Protein AF-A0A9W9E362-F1 (afdb_monomer)

Secondary structure (DSSP, 8-state):
-HHHHHHHHHHHHHHHHHHHHHHHHHHTTT---HHHHHHHHHSTTSGGGSSHHHHHHHHHHHGGGHHHHHHHHHHHHHHHHHHHHHTTTT-HHHHHHHH--------S--TT-TT-HHHHHHHHHHHHHHHTHHHHHHHHHHHHHHHHHHHHHHHHHHTS--

Foldseek 3Di:
DLVVLVVLVVVLVVLLVVLLVLLCVLCVVQDVDPVLSVVCSVDPLDPSCVPPSNLVSQCVQLPPCSVVLSVLRVLLVVLSVVSCVLSVVVPVLLVVVSPDDDDDDPDDDPPPPCDDVSNVVNVVSVVSNVVCPVSSVVSVVSSVVSSVVSVVSVVVSVVPDD

Radius of gyration: 20.84 Å; Cα contacts (8 Å, |Δi|>4): 79; chains: 1; bounding box: 54×28×64 Å

Sequence (162 aa):
MKLEYRKCSNELKLQQLTFVRHLKQLLLPLVVDNEKVQELIDKPAGEAWRDASMVELLEKRLGDSYELYQECISGMNHVMDKLYHELALNDEFVQSKLLETPKRPATLSRIKSAFGRDDLSFQLFRIKFSNGESVRTSGFKQLSYSKHSLQRGNVIAQNIAP

Structure (mmCIF, N/CA/C/O backbone):
data_AF-A0A9W9E362-F1
#
_entry.id   AF-A0A9W9E362-F1
#
loop_
_atom_site.group_PDB
_atom_site.id
_atom_site.type_symbol
_atom_site.label_atom_id
_atom_site.label_alt_id
_atom_site.label_comp_id
_atom_site.label_asym_id
_atom_site.label_entity_id
_atom_site.label_seq_id
_atom_site.pdbx_PDB_ins_code
_atom_site.Cartn_x
_atom_site.Cartn_y
_atom_site.Cartn_z
_atom_site.occupancy
_atom_site.B_iso_or_equiv
_atom_site.auth_seq_id
_atom_site.auth_comp_id
_atom_site.auth_asym_id
_atom_site.auth_atom_id
_atom_site.pdbx_PDB_model_num
ATOM 1 N N . MET A 1 1 ? 20.964 5.175 -14.838 1.00 65.06 1 MET A N 1
ATOM 2 C CA . MET A 1 1 ? 19.743 4.337 -14.903 1.00 65.06 1 MET A CA 1
ATOM 3 C C . MET A 1 1 ? 19.691 3.256 -13.818 1.00 65.06 1 MET A C 1
ATOM 5 O O . MET A 1 1 ? 18.809 3.358 -12.983 1.00 65.06 1 MET A O 1
ATOM 9 N N . LYS A 1 2 ? 20.613 2.273 -13.752 1.00 72.62 2 LYS A N 1
ATOM 10 C CA . LYS A 1 2 ? 20.585 1.217 -12.705 1.00 72.62 2 LYS A CA 1
ATOM 11 C C . LYS A 1 2 ? 20.571 1.764 -11.262 1.00 72.62 2 LYS A C 1
ATOM 13 O O . LYS A 1 2 ? 19.878 1.220 -10.411 1.00 72.62 2 LYS A O 1
ATOM 18 N N . LEU A 1 3 ? 21.312 2.846 -10.998 1.00 75.81 3 LEU A N 1
ATOM 19 C CA . LEU A 1 3 ? 21.342 3.509 -9.687 1.00 75.81 3 LEU A CA 1
ATOM 20 C C . LEU A 1 3 ? 19.996 4.157 -9.327 1.00 75.81 3 LEU A C 1
ATOM 22 O O . LEU A 1 3 ? 19.472 3.900 -8.252 1.00 75.81 3 LEU A O 1
ATOM 26 N N . GLU A 1 4 ? 19.425 4.948 -10.236 1.00 71.19 4 GLU A N 1
ATOM 27 C CA . GLU A 1 4 ? 18.124 5.606 -10.034 1.00 71.19 4 GLU A CA 1
ATOM 28 C C . GLU A 1 4 ? 16.984 4.594 -9.896 1.00 71.19 4 GLU A C 1
ATOM 30 O O . GLU A 1 4 ? 16.160 4.710 -8.998 1.00 71.19 4 GLU A O 1
ATOM 35 N N . TYR A 1 5 ? 17.005 3.523 -10.693 1.00 72.81 5 TYR A N 1
ATOM 36 C CA . TYR A 1 5 ? 16.104 2.386 -10.518 1.00 72.81 5 TYR A CA 1
ATOM 37 C C . TYR A 1 5 ? 16.195 1.785 -9.108 1.00 72.81 5 TYR A C 1
ATOM 39 O O . TYR A 1 5 ? 15.180 1.592 -8.443 1.00 72.81 5 TYR A O 1
ATOM 47 N N . ARG A 1 6 ? 17.418 1.528 -8.620 1.00 76.88 6 ARG A N 1
ATOM 48 C CA . ARG A 1 6 ? 17.641 0.971 -7.280 1.00 76.88 6 ARG A CA 1
ATOM 49 C C . ARG A 1 6 ? 17.159 1.923 -6.184 1.00 76.88 6 ARG A C 1
ATOM 51 O O . ARG A 1 6 ? 16.556 1.457 -5.224 1.00 76.88 6 ARG A O 1
ATOM 58 N N . LYS A 1 7 ? 17.384 3.234 -6.331 1.00 78.19 7 LYS A N 1
ATOM 59 C CA . LYS A 1 7 ? 16.865 4.253 -5.405 1.00 78.19 7 LYS A CA 1
ATOM 60 C C . LYS A 1 7 ? 15.337 4.242 -5.370 1.00 78.19 7 LYS A C 1
ATOM 62 O O . LYS A 1 7 ? 14.778 4.094 -4.291 1.00 78.19 7 LYS A O 1
ATOM 67 N N . CYS A 1 8 ? 14.670 4.314 -6.525 1.00 72.62 8 CYS A N 1
ATOM 68 C CA . CYS A 1 8 ? 13.206 4.273 -6.599 1.00 72.62 8 CYS A CA 1
ATOM 69 C C . CYS A 1 8 ? 12.629 2.963 -6.039 1.00 72.62 8 CYS A C 1
ATOM 71 O O . CYS A 1 8 ? 11.632 2.998 -5.327 1.00 72.62 8 CYS A O 1
ATOM 73 N N . SER A 1 9 ? 13.260 1.818 -6.323 1.00 76.19 9 SER A N 1
ATOM 74 C CA . SER A 1 9 ? 12.833 0.517 -5.793 1.00 76.19 9 SER A CA 1
ATOM 75 C C . SER A 1 9 ? 12.985 0.440 -4.272 1.00 76.19 9 SER A C 1
ATOM 77 O O . SER A 1 9 ? 12.057 0.017 -3.587 1.00 76.19 9 SER A O 1
ATOM 79 N N . ASN A 1 10 ? 14.122 0.883 -3.726 1.00 79.88 10 ASN A N 1
ATOM 80 C CA . ASN A 1 10 ? 14.341 0.910 -2.280 1.00 79.88 10 ASN A CA 1
ATOM 81 C C . ASN A 1 10 ? 13.375 1.870 -1.574 1.00 79.88 10 ASN A C 1
ATOM 83 O O . ASN A 1 10 ? 12.837 1.518 -0.527 1.00 79.88 10 ASN A O 1
ATOM 87 N N . GLU A 1 11 ? 13.124 3.044 -2.155 1.00 77.50 11 GLU A N 1
ATOM 88 C CA . GLU A 1 11 ? 12.161 4.007 -1.619 1.00 77.50 11 GLU A CA 1
ATOM 89 C C . GLU A 1 11 ? 10.743 3.425 -1.616 1.00 77.50 11 GLU A C 1
ATOM 91 O O . GLU A 1 11 ? 10.063 3.471 -0.595 1.00 77.50 11 GLU A O 1
ATOM 96 N N . LEU A 1 12 ? 10.309 2.789 -2.710 1.00 77.50 12 LEU A N 1
ATOM 97 C CA . LEU A 1 12 ? 8.988 2.161 -2.768 1.00 77.50 12 LEU A CA 1
ATOM 98 C C . LEU A 1 12 ? 8.841 1.037 -1.729 1.00 77.50 12 LEU A C 1
ATOM 100 O O . LEU A 1 12 ? 7.830 0.980 -1.032 1.00 77.50 12 LEU A O 1
ATOM 104 N N . LYS A 1 13 ? 9.871 0.196 -1.559 1.00 79.69 13 LYS A N 1
ATOM 105 C CA . LYS A 1 13 ? 9.899 -0.841 -0.511 1.00 79.69 13 LYS A CA 1
ATOM 106 C C . LYS A 1 13 ? 9.798 -0.238 0.890 1.00 79.69 13 LYS A C 1
ATOM 108 O O . LYS A 1 13 ? 9.077 -0.765 1.733 1.00 79.69 13 LYS A O 1
ATOM 113 N N . LEU A 1 14 ? 10.489 0.873 1.146 1.00 76.88 14 LEU A N 1
ATOM 114 C CA . LEU A 1 14 ? 10.413 1.577 2.426 1.00 76.88 14 LEU A CA 1
ATOM 115 C C . LEU A 1 14 ? 9.004 2.132 2.687 1.00 76.88 14 LEU A C 1
ATOM 117 O O . LEU A 1 14 ? 8.489 1.999 3.802 1.00 76.88 14 LEU A O 1
ATOM 121 N N . GLN A 1 15 ? 8.368 2.725 1.672 1.00 76.00 15 GLN A N 1
ATOM 122 C CA . GLN A 1 15 ? 6.995 3.223 1.785 1.00 76.00 15 GLN A CA 1
ATOM 123 C C . GLN A 1 15 ? 6.005 2.078 2.030 1.00 76.00 15 GLN A C 1
ATOM 125 O O . GLN A 1 15 ? 5.178 2.189 2.934 1.00 76.00 15 GLN A O 1
ATOM 130 N N . GLN A 1 16 ? 6.147 0.949 1.330 1.00 80.50 16 GLN A N 1
ATOM 131 C CA . GLN A 1 16 ? 5.313 -0.235 1.551 1.00 80.50 16 GLN A CA 1
ATOM 132 C C . GLN A 1 16 ? 5.479 -0.795 2.969 1.00 80.50 16 GLN A C 1
ATOM 134 O O . GLN A 1 16 ? 4.490 -1.034 3.655 1.00 80.50 16 GLN A O 1
ATOM 139 N N . LEU A 1 17 ? 6.715 -0.949 3.454 1.00 80.75 17 LEU A N 1
ATOM 140 C CA . LEU A 1 17 ? 6.974 -1.403 4.826 1.00 80.75 17 LEU A CA 1
ATOM 141 C C . LEU A 1 17 ? 6.361 -0.461 5.867 1.00 80.75 17 LEU A C 1
ATOM 143 O O . LEU A 1 17 ? 5.820 -0.913 6.877 1.00 80.75 17 LEU A O 1
ATOM 147 N N . THR A 1 18 ? 6.435 0.849 5.624 1.00 77.12 18 THR A N 1
ATOM 148 C CA . THR A 1 18 ? 5.828 1.854 6.504 1.00 77.12 18 THR A CA 1
ATOM 149 C C . THR A 1 18 ? 4.306 1.733 6.505 1.00 77.12 18 THR A C 1
ATOM 151 O O . THR A 1 18 ? 3.693 1.746 7.570 1.00 77.12 18 THR A O 1
ATOM 154 N N . PHE A 1 19 ? 3.699 1.569 5.330 1.00 80.19 19 PHE A N 1
ATOM 155 C CA . PHE A 1 19 ? 2.259 1.390 5.185 1.00 80.19 19 PHE A CA 1
ATOM 156 C C . PHE A 1 19 ? 1.767 0.126 5.892 1.00 80.19 19 PHE A C 1
ATOM 158 O O . PHE A 1 19 ? 0.887 0.208 6.743 1.00 80.19 19 PHE A O 1
ATOM 165 N N . VAL A 1 20 ? 2.410 -1.018 5.644 1.00 82.44 20 VAL A N 1
ATOM 166 C CA . VAL A 1 20 ? 2.101 -2.287 6.319 1.00 82.44 20 VAL A CA 1
ATOM 167 C C . VAL A 1 20 ? 2.236 -2.153 7.836 1.00 82.44 20 VAL A C 1
ATOM 169 O O . VAL A 1 20 ? 1.404 -2.668 8.580 1.00 82.44 20 VAL A O 1
ATOM 172 N N . ARG A 1 21 ? 3.252 -1.433 8.328 1.00 81.25 21 ARG A N 1
ATOM 173 C CA . ARG A 1 21 ? 3.397 -1.170 9.765 1.00 81.25 21 ARG A CA 1
ATOM 174 C C . ARG A 1 21 ? 2.223 -0.358 10.317 1.00 81.25 21 ARG A C 1
ATOM 176 O O . ARG A 1 21 ? 1.732 -0.699 11.389 1.00 81.25 21 ARG A O 1
ATOM 183 N N . HIS A 1 22 ? 1.772 0.678 9.611 1.00 82.25 22 HIS A N 1
ATOM 184 C CA . HIS A 1 22 ? 0.603 1.456 10.030 1.00 82.25 22 HIS A CA 1
ATOM 185 C C . HIS A 1 22 ? -0.666 0.594 10.061 1.00 82.25 22 HIS A C 1
ATOM 187 O O . HIS A 1 22 ? -1.401 0.649 11.046 1.00 82.25 22 HIS A O 1
ATOM 193 N N . LEU A 1 23 ? -0.882 -0.254 9.048 1.00 83.44 23 LEU A N 1
ATOM 194 C CA . LEU A 1 23 ? -2.001 -1.202 9.035 1.00 83.44 23 LEU A CA 1
ATOM 195 C C . LEU A 1 23 ? -1.929 -2.157 10.233 1.00 83.44 23 LEU A C 1
ATOM 197 O O . LEU A 1 23 ? -2.910 -2.310 10.950 1.00 83.44 23 LEU A O 1
ATOM 201 N N . LYS A 1 24 ? -0.753 -2.725 10.530 1.00 81.88 24 LYS A N 1
ATOM 202 C CA . LYS A 1 24 ? -0.552 -3.583 11.712 1.00 81.88 24 LYS A CA 1
ATOM 203 C C . LYS A 1 24 ? -0.883 -2.864 13.019 1.00 81.88 24 LYS A C 1
ATOM 205 O O . LYS A 1 24 ? -1.535 -3.443 13.877 1.00 81.88 24 LYS A O 1
ATOM 210 N N . GLN A 1 25 ? -0.468 -1.608 13.182 1.00 80.75 25 GLN A N 1
ATOM 211 C CA . GLN A 1 25 ? -0.767 -0.833 14.394 1.00 80.75 25 GLN A CA 1
ATOM 212 C C . GLN A 1 25 ? -2.270 -0.590 14.592 1.00 80.75 25 GLN A C 1
ATOM 214 O O . GLN A 1 25 ? -2.748 -0.562 15.731 1.00 80.75 25 GLN A O 1
ATOM 219 N N . LEU A 1 26 ? -3.0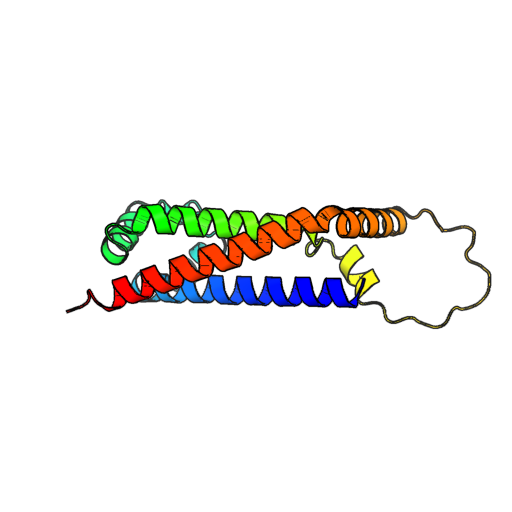13 -0.430 13.496 1.00 80.69 26 LEU A N 1
ATOM 220 C CA . LEU A 1 26 ? -4.465 -0.311 13.534 1.00 80.69 26 LEU A CA 1
ATOM 221 C C . LEU A 1 26 ? -5.138 -1.661 13.813 1.00 80.69 26 LEU A C 1
ATOM 223 O O . LEU A 1 26 ? -6.022 -1.735 14.659 1.00 80.69 26 LEU A O 1
ATOM 227 N N . LEU A 1 27 ? -4.712 -2.717 13.122 1.00 83.31 27 LEU A N 1
ATOM 228 C CA . LEU A 1 27 ? -5.398 -4.008 13.111 1.00 83.31 27 LEU A CA 1
ATOM 229 C C . LEU A 1 27 ? -5.100 -4.870 14.339 1.00 83.31 27 LEU A C 1
ATOM 231 O O . LEU A 1 27 ? -6.017 -5.501 14.846 1.00 83.31 27 LEU A O 1
ATOM 235 N N . LEU A 1 28 ? -3.866 -4.878 14.856 1.00 82.69 28 LEU A N 1
ATOM 236 C CA . LEU A 1 28 ? -3.477 -5.768 15.964 1.00 82.69 28 LEU A CA 1
ATOM 237 C C . LEU A 1 28 ? -4.335 -5.601 17.233 1.00 82.69 28 LEU A C 1
ATOM 239 O O . LEU A 1 28 ? -4.642 -6.605 17.864 1.00 82.69 28 LEU A O 1
ATOM 243 N N . PRO A 1 29 ? -4.768 -4.386 17.626 1.00 80.00 29 PRO A N 1
ATOM 244 C CA . PRO A 1 29 ? -5.669 -4.250 18.773 1.00 80.00 29 PRO A CA 1
ATOM 245 C C . PRO A 1 29 ? -7.157 -4.472 18.443 1.00 80.00 29 PRO A C 1
ATOM 247 O O . PRO A 1 29 ? -7.975 -4.439 19.354 1.00 80.00 29 PRO A O 1
ATOM 250 N N . LEU A 1 30 ? -7.522 -4.654 17.168 1.00 79.12 30 LEU A N 1
ATOM 251 C CA . LEU A 1 30 ? -8.900 -4.933 16.730 1.00 79.12 30 LEU A CA 1
ATOM 252 C C . LEU A 1 30 ? -9.124 -6.414 16.400 1.00 79.12 30 LEU A C 1
ATOM 254 O O . LEU A 1 30 ? -10.229 -6.924 16.564 1.00 79.12 30 LEU A O 1
ATOM 258 N N . VAL A 1 31 ? -8.085 -7.097 15.924 1.00 83.12 31 VAL A N 1
ATOM 259 C CA . VAL A 1 31 ? -8.145 -8.465 15.417 1.00 83.12 31 VAL A CA 1
ATOM 260 C C . VAL A 1 31 ? -7.123 -9.309 16.170 1.00 83.12 31 VAL A C 1
ATOM 262 O O . VAL A 1 31 ? -5.921 -9.084 16.072 1.00 83.12 31 VAL A O 1
ATOM 265 N N . VAL A 1 32 ? -7.619 -10.289 16.926 1.00 79.88 32 VAL A N 1
ATOM 266 C CA . VAL A 1 32 ? -6.796 -11.213 17.729 1.00 79.88 32 VAL A CA 1
ATOM 267 C C . VAL A 1 32 ? -6.104 -12.265 16.854 1.00 79.88 32 VAL A C 1
ATOM 269 O O . VAL A 1 32 ? -5.034 -12.761 17.199 1.00 79.88 32 VAL A O 1
ATOM 272 N N . ASP A 1 33 ? -6.711 -12.599 15.717 1.00 84.81 33 ASP A N 1
ATOM 273 C CA . ASP A 1 33 ? -6.216 -13.611 14.792 1.00 84.81 33 ASP A CA 1
ATOM 274 C C . ASP A 1 33 ? -5.164 -13.036 13.830 1.00 84.81 33 ASP A C 1
ATOM 276 O O . ASP A 1 33 ? -5.451 -12.173 12.996 1.00 84.81 33 ASP A O 1
ATOM 280 N N . ASN A 1 34 ? -3.936 -13.546 13.932 1.00 79.62 34 ASN A N 1
ATOM 281 C CA . ASN A 1 34 ? -2.822 -13.138 13.082 1.00 79.62 34 ASN A CA 1
ATOM 282 C C . ASN A 1 34 ? -3.033 -13.496 11.603 1.00 79.62 34 ASN A C 1
ATOM 284 O O . ASN A 1 34 ? -2.524 -12.778 10.742 1.00 79.62 34 ASN A O 1
ATOM 288 N N . GLU A 1 35 ? -3.768 -14.569 11.299 1.00 83.94 35 GLU A N 1
ATOM 289 C CA . GLU A 1 35 ? -4.062 -14.972 9.919 1.00 83.94 35 GLU A CA 1
ATOM 290 C C . GLU A 1 35 ? -5.005 -13.957 9.271 1.00 83.94 35 GLU A C 1
ATOM 292 O O . GLU A 1 35 ? -4.717 -13.432 8.194 1.00 83.94 35 GLU A O 1
ATOM 297 N N . LYS A 1 36 ? -6.056 -13.560 9.997 1.00 81.44 36 LYS A N 1
ATOM 298 C CA . LYS A 1 36 ? -6.983 -12.504 9.572 1.00 81.44 36 LYS A CA 1
ATOM 299 C C . LYS A 1 36 ? -6.306 -11.134 9.454 1.00 81.44 36 LYS A C 1
ATOM 301 O O . LYS A 1 36 ? -6.592 -10.372 8.532 1.00 81.44 36 LYS A O 1
ATOM 306 N N . VAL A 1 37 ? -5.373 -10.802 10.353 1.00 83.50 37 VAL A N 1
ATOM 307 C CA . VAL A 1 37 ? -4.554 -9.579 10.226 1.00 83.50 37 VAL A CA 1
ATOM 308 C C . VAL A 1 37 ? -3.733 -9.608 8.938 1.00 83.50 37 VAL A C 1
ATOM 310 O O . VAL A 1 37 ? -3.628 -8.585 8.262 1.00 83.50 37 VAL A O 1
ATOM 313 N N . GLN A 1 38 ? -3.153 -10.758 8.590 1.00 84.25 38 GLN A N 1
ATOM 314 C CA . GLN A 1 38 ? -2.357 -10.888 7.377 1.00 84.25 38 GLN A CA 1
ATOM 315 C C . GLN A 1 38 ? -3.224 -10.769 6.116 1.00 84.25 38 GLN A C 1
ATOM 317 O O . GLN A 1 38 ? -2.854 -10.018 5.218 1.00 84.25 38 GLN A O 1
ATOM 322 N N . GLU A 1 39 ? -4.409 -11.382 6.088 1.00 87.12 39 GLU A N 1
ATOM 323 C CA . GLU A 1 39 ? -5.374 -11.239 4.987 1.00 87.12 39 GLU A CA 1
ATOM 324 C C . GLU A 1 39 ? -5.736 -9.765 4.719 1.00 87.12 39 GLU A C 1
ATOM 326 O O . GLU A 1 39 ? -5.701 -9.291 3.579 1.00 87.12 39 GLU A O 1
ATOM 331 N N . LEU A 1 40 ? -6.020 -9.007 5.783 1.00 83.44 40 LEU A N 1
ATOM 332 C CA . LEU A 1 40 ? -6.352 -7.583 5.694 1.00 83.44 40 LEU A CA 1
ATOM 333 C C . LEU A 1 40 ? -5.167 -6.730 5.211 1.00 83.44 40 LEU A C 1
ATOM 335 O O . LEU A 1 40 ? -5.368 -5.701 4.564 1.00 83.44 40 LEU A O 1
ATOM 339 N N . ILE A 1 41 ? -3.935 -7.136 5.511 1.00 85.69 41 ILE A N 1
ATOM 340 C CA . ILE A 1 41 ? -2.719 -6.459 5.042 1.00 85.69 41 ILE A CA 1
ATOM 341 C C . ILE A 1 41 ? -2.429 -6.781 3.579 1.00 85.69 41 ILE A C 1
ATOM 343 O O . ILE A 1 41 ? -1.973 -5.898 2.853 1.00 85.69 41 ILE A O 1
ATOM 347 N N . ASP A 1 42 ? -2.680 -8.017 3.152 1.00 83.56 42 ASP A N 1
ATOM 348 C CA . ASP A 1 42 ? -2.417 -8.469 1.786 1.00 83.56 42 ASP A CA 1
ATOM 349 C C . ASP A 1 42 ? -3.368 -7.808 0.783 1.00 83.56 42 ASP A C 1
ATOM 351 O O . ASP A 1 42 ? -2.977 -7.521 -0.349 1.00 83.56 42 ASP A O 1
ATOM 355 N N . LYS A 1 43 ? -4.604 -7.509 1.207 1.00 83.25 43 LYS A N 1
ATOM 356 C CA . LYS A 1 43 ? -5.585 -6.750 0.418 1.00 83.25 43 LYS A CA 1
ATOM 357 C C . LYS A 1 43 ? -6.121 -5.541 1.196 1.00 83.25 43 LYS A C 1
ATOM 359 O O . LYS A 1 43 ? -7.260 -5.572 1.677 1.00 83.25 43 LYS A O 1
ATOM 364 N N . PRO A 1 44 ? -5.342 -4.447 1.297 1.00 82.44 44 PRO A N 1
ATOM 365 C CA . PRO A 1 44 ? -5.787 -3.214 1.938 1.00 82.44 44 PRO A CA 1
ATOM 366 C C . PRO A 1 44 ? -7.020 -2.650 1.222 1.00 82.44 44 PRO A C 1
ATOM 368 O O . PRO A 1 44 ? -7.028 -2.549 -0.004 1.00 82.44 44 PRO A O 1
ATOM 371 N N . ALA A 1 45 ? -8.060 -2.282 1.977 1.00 78.06 45 ALA A N 1
ATOM 372 C CA . ALA A 1 45 ? -9.365 -1.858 1.444 1.00 78.06 45 ALA A CA 1
ATOM 373 C C . ALA A 1 45 ? -10.082 -2.908 0.557 1.00 78.06 45 ALA A C 1
ATOM 375 O O . ALA A 1 45 ? -10.987 -2.565 -0.211 1.00 78.06 45 ALA A O 1
ATOM 376 N N . GLY A 1 46 ? -9.694 -4.184 0.669 1.00 82.19 46 GLY A N 1
ATOM 377 C CA . GLY A 1 46 ? -10.346 -5.315 0.011 1.00 82.19 46 GLY A CA 1
ATOM 378 C C . GLY A 1 46 ? -11.684 -5.707 0.646 1.00 82.19 46 GLY A C 1
ATOM 379 O O . GLY A 1 46 ? -12.219 -5.010 1.503 1.00 82.19 46 GLY A O 1
ATOM 380 N N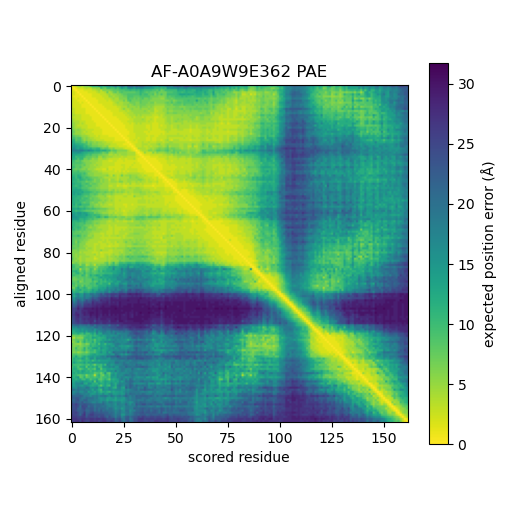 . GLU A 1 47 ? -12.232 -6.848 0.234 1.00 84.31 47 GLU A N 1
ATOM 381 C CA . GLU A 1 47 ? -13.550 -7.324 0.685 1.00 84.31 47 GLU A CA 1
ATOM 382 C C . GLU A 1 47 ? -13.617 -7.533 2.203 1.00 84.31 47 GLU A C 1
ATOM 384 O O . GLU A 1 47 ? -14.539 -7.025 2.831 1.00 84.31 47 GLU A O 1
ATOM 389 N N . ALA A 1 48 ? -12.583 -8.125 2.808 1.00 83.00 48 ALA A N 1
ATOM 390 C CA . ALA A 1 48 ? -12.500 -8.336 4.258 1.00 83.00 48 ALA A CA 1
ATOM 391 C C . ALA A 1 48 ? -12.512 -7.028 5.086 1.00 83.00 48 ALA A C 1
ATOM 393 O O . ALA A 1 48 ? -12.837 -7.037 6.272 1.00 83.00 48 ALA A O 1
ATOM 394 N N . TRP A 1 49 ? -12.189 -5.878 4.477 1.00 85.44 49 TRP A N 1
ATOM 395 C CA . TRP A 1 49 ? -12.319 -4.562 5.122 1.00 85.44 49 TRP A CA 1
ATOM 396 C C . TRP A 1 49 ? -13.759 -4.037 5.122 1.00 85.44 49 TRP A C 1
ATOM 398 O O . TRP A 1 49 ? -14.064 -3.105 5.861 1.00 85.44 49 TRP A O 1
ATOM 408 N N . ARG A 1 50 ? -14.625 -4.596 4.272 1.00 84.38 50 ARG A N 1
ATOM 409 C CA . ARG A 1 50 ? -16.033 -4.206 4.106 1.00 84.38 50 ARG A CA 1
ATOM 410 C C . ARG A 1 50 ? -16.991 -5.111 4.874 1.00 84.38 50 ARG A C 1
ATOM 412 O O . ARG A 1 50 ? -18.193 -4.858 4.866 1.00 84.38 50 ARG A O 1
ATOM 419 N N . ASP A 1 51 ? -16.476 -6.143 5.535 1.00 88.69 51 ASP A N 1
ATOM 420 C CA . ASP A 1 51 ? -17.263 -6.976 6.434 1.00 88.69 51 ASP A CA 1
ATOM 421 C C . ASP A 1 51 ? -17.860 -6.114 7.546 1.00 88.69 51 ASP A C 1
ATOM 423 O O . ASP A 1 51 ? -17.137 -5.363 8.196 1.00 88.69 51 ASP A O 1
ATOM 427 N N . ALA A 1 52 ? -19.160 -6.262 7.818 1.00 84.88 52 ALA A N 1
ATOM 428 C CA . ALA A 1 52 ? -19.868 -5.436 8.803 1.00 84.88 52 ALA A CA 1
ATOM 429 C C . ALA A 1 52 ? -19.162 -5.407 10.172 1.00 84.88 52 ALA A C 1
ATOM 431 O O . ALA A 1 52 ? -18.973 -4.345 10.756 1.00 84.88 52 ALA A O 1
ATOM 432 N N . SER A 1 53 ? -18.670 -6.564 10.631 1.00 85.06 53 SER A N 1
ATOM 433 C CA . SER A 1 53 ? -17.903 -6.666 11.881 1.00 85.06 53 SER A CA 1
ATOM 434 C C . SER A 1 53 ? -16.583 -5.885 11.861 1.00 85.06 53 SER A C 1
ATOM 436 O O . SER A 1 53 ? -16.175 -5.348 12.887 1.00 85.06 53 SER A O 1
ATOM 438 N N . MET A 1 54 ? -15.909 -5.798 10.711 1.00 85.38 54 MET A N 1
ATOM 439 C CA . MET A 1 54 ? -14.686 -5.006 10.578 1.00 85.38 54 MET A CA 1
ATOM 440 C C . MET A 1 54 ? -14.978 -3.521 10.439 1.00 85.38 54 MET A C 1
ATOM 442 O O . MET A 1 54 ? -14.267 -2.724 11.045 1.00 85.38 54 MET A O 1
ATOM 446 N N . VAL A 1 55 ? -16.020 -3.156 9.693 1.00 86.50 55 VAL A N 1
ATOM 447 C CA . VAL A 1 55 ? -16.468 -1.766 9.562 1.00 86.50 55 VAL A CA 1
ATOM 448 C C . VAL A 1 55 ? -16.797 -1.196 10.938 1.00 86.50 55 VAL A C 1
ATOM 450 O O . VAL A 1 55 ? -16.216 -0.185 11.310 1.00 86.50 55 VAL A O 1
ATOM 453 N N . GLU A 1 56 ? -17.593 -1.896 11.750 1.00 86.44 56 GLU A N 1
ATOM 454 C CA . GLU A 1 56 ? -17.929 -1.451 13.110 1.00 86.44 56 GLU A CA 1
ATOM 455 C C . GLU A 1 56 ? -16.687 -1.259 13.998 1.00 86.44 56 GLU A C 1
ATOM 457 O O . GLU A 1 56 ? -16.577 -0.273 14.729 1.00 86.44 56 GLU A O 1
ATOM 462 N N . LEU A 1 57 ? -15.719 -2.182 13.939 1.00 85.19 57 LEU A N 1
ATOM 463 C CA . LEU A 1 57 ? -14.477 -2.083 14.715 1.00 85.19 57 LEU A CA 1
ATOM 464 C C . LEU A 1 57 ? -13.600 -0.908 14.264 1.00 85.19 57 LEU A C 1
ATOM 466 O O . LEU A 1 57 ? -12.977 -0.239 15.095 1.00 85.19 57 LEU A O 1
ATOM 470 N N . LEU A 1 58 ? -13.537 -0.669 12.955 1.00 82.94 58 LEU A N 1
ATOM 471 C CA . LEU A 1 58 ? -12.765 0.413 12.361 1.00 82.94 58 LEU A CA 1
ATOM 472 C C . LEU A 1 58 ? -13.425 1.768 12.617 1.00 82.94 58 LEU A C 1
ATOM 474 O O . LEU A 1 58 ? -12.728 2.683 13.043 1.00 82.94 58 LEU A O 1
ATOM 478 N N . GLU A 1 59 ? -14.741 1.886 12.453 1.00 84.44 59 GLU A N 1
ATOM 479 C CA . GLU A 1 59 ? -15.523 3.082 12.785 1.00 84.44 59 GLU A CA 1
ATOM 480 C C . GLU A 1 59 ? -15.429 3.411 14.271 1.00 84.44 59 GLU A C 1
ATOM 482 O O . GLU A 1 59 ? -15.159 4.551 14.634 1.00 84.44 59 GLU A O 1
ATOM 487 N N . LYS A 1 60 ? -15.538 2.415 15.157 1.00 82.56 60 LYS A N 1
ATOM 488 C CA . LYS A 1 60 ? -15.394 2.638 16.602 1.00 82.56 60 LYS A CA 1
ATOM 489 C C . LYS A 1 60 ? -14.019 3.191 16.977 1.00 82.56 60 LYS A C 1
ATOM 491 O O . LYS A 1 60 ? -13.895 3.930 17.951 1.00 82.56 60 LYS A O 1
ATOM 496 N N . ARG A 1 61 ? -12.974 2.810 16.239 1.00 78.06 61 ARG A N 1
ATOM 497 C CA . ARG A 1 61 ? -11.595 3.211 16.536 1.00 78.06 61 ARG A CA 1
ATOM 498 C C . ARG A 1 61 ? -11.160 4.493 15.838 1.00 78.06 61 ARG A C 1
ATOM 500 O O . ARG A 1 61 ? -10.385 5.256 16.406 1.00 78.06 61 ARG A O 1
ATOM 507 N N . LEU A 1 62 ? -11.587 4.687 14.598 1.00 76.00 62 LEU A N 1
ATOM 508 C CA . LEU A 1 62 ? -11.222 5.833 13.770 1.00 76.00 62 LEU A CA 1
ATOM 509 C C . LEU A 1 62 ? -12.236 6.976 13.910 1.00 76.00 62 LEU A C 1
ATOM 511 O O . LEU A 1 62 ? -11.904 8.118 13.595 1.00 76.00 62 LEU A O 1
ATOM 515 N N . GLY A 1 63 ? -13.442 6.694 14.405 1.00 81.69 63 GLY A N 1
ATOM 516 C CA . GLY A 1 63 ? -14.531 7.658 14.529 1.00 81.69 63 GLY A CA 1
ATOM 517 C C . GLY A 1 63 ? -14.783 8.373 13.206 1.00 81.69 63 GLY A C 1
ATOM 518 O O . GLY A 1 63 ? -14.747 7.765 12.136 1.00 81.69 63 GLY A O 1
ATOM 519 N N . ASP A 1 64 ? -14.907 9.695 13.282 1.00 77.12 64 ASP A N 1
ATOM 520 C CA . ASP A 1 64 ? -15.132 10.592 12.141 1.00 77.12 64 ASP A CA 1
ATOM 521 C C . ASP A 1 64 ? -14.039 10.515 11.058 1.00 77.12 64 ASP A C 1
ATOM 523 O O . ASP A 1 64 ? -14.225 10.991 9.940 1.00 77.12 64 ASP A O 1
ATOM 527 N N . SER A 1 65 ? -12.876 9.930 11.368 1.00 71.62 65 SER A N 1
ATOM 528 C CA . SER A 1 65 ? -11.784 9.775 10.404 1.00 71.62 65 SER A CA 1
ATOM 529 C C . SER A 1 65 ? -11.851 8.485 9.581 1.00 71.62 65 SER A C 1
ATOM 531 O O . SER A 1 65 ? -10.988 8.282 8.726 1.00 71.62 65 SER A O 1
ATOM 533 N N . TYR A 1 66 ? -12.859 7.630 9.797 1.00 77.50 66 TYR A N 1
ATOM 534 C CA . TYR A 1 66 ? -13.003 6.344 9.111 1.00 77.50 66 TYR A CA 1
ATOM 535 C C . TYR A 1 66 ? -13.053 6.474 7.580 1.00 77.50 66 TYR A C 1
ATOM 537 O O . TYR A 1 66 ? -12.227 5.864 6.897 1.00 77.50 66 TYR A O 1
ATOM 545 N N . GLU A 1 67 ? -13.944 7.312 7.042 1.00 77.06 67 GLU A N 1
ATOM 546 C CA . GLU A 1 67 ? -14.091 7.498 5.589 1.00 77.06 67 GLU A CA 1
ATOM 547 C C . GLU A 1 67 ? -12.786 8.005 4.955 1.00 77.06 67 GLU A C 1
ATOM 549 O O . GLU A 1 67 ? -12.259 7.408 4.014 1.00 77.06 67 GLU A O 1
ATOM 554 N N . LEU A 1 68 ? -12.188 9.048 5.543 1.00 73.62 68 LEU A N 1
ATOM 555 C CA . LEU A 1 68 ? -10.922 9.615 5.075 1.00 73.62 68 LEU A CA 1
ATOM 556 C C . LEU A 1 68 ? -9.781 8.587 5.120 1.00 73.62 68 LEU A C 1
ATOM 558 O O . LEU A 1 68 ? -8.918 8.553 4.240 1.00 73.62 68 LEU A O 1
ATOM 562 N N . TYR A 1 69 ? -9.751 7.751 6.155 1.00 76.62 69 TYR A N 1
ATOM 563 C CA . TYR A 1 69 ? -8.751 6.704 6.303 1.00 76.62 69 TYR A CA 1
ATOM 564 C C . TYR A 1 69 ? -8.918 5.615 5.235 1.00 76.62 69 TYR A C 1
ATOM 566 O O . TYR A 1 69 ? -7.924 5.176 4.649 1.00 76.62 69 TYR A O 1
ATOM 574 N N . GLN A 1 70 ? -10.157 5.223 4.930 1.00 79.00 70 GLN A N 1
ATOM 575 C CA . GLN A 1 70 ? -10.464 4.260 3.876 1.00 79.00 70 GLN A CA 1
ATOM 576 C C . GLN A 1 70 ? -10.039 4.788 2.497 1.00 79.00 70 GLN A C 1
ATOM 578 O O . GLN A 1 70 ? -9.376 4.073 1.737 1.00 79.00 70 GLN A O 1
ATOM 583 N N . GLU A 1 71 ? -10.328 6.057 2.201 1.00 77.69 71 GLU A N 1
ATOM 584 C CA . GLU A 1 71 ? -9.859 6.726 0.985 1.00 77.69 71 GLU A CA 1
ATOM 585 C C . GLU A 1 71 ? -8.327 6.770 0.916 1.00 77.69 71 GLU A C 1
ATOM 587 O O . GLU A 1 71 ? -7.740 6.460 -0.125 1.00 77.69 71 GLU A O 1
ATOM 592 N N . CYS A 1 72 ? -7.659 7.090 2.031 1.00 75.44 72 CYS A N 1
ATOM 593 C CA . CYS A 1 72 ? -6.199 7.117 2.105 1.00 75.44 72 CYS A CA 1
ATOM 594 C C . CYS A 1 72 ? -5.586 5.739 1.832 1.00 75.44 72 CYS A C 1
ATOM 596 O O . CYS A 1 72 ? -4.633 5.649 1.059 1.00 75.44 72 CYS A O 1
ATOM 598 N N . ILE A 1 73 ? -6.116 4.670 2.435 1.00 81.12 73 ILE A N 1
ATOM 599 C CA . ILE A 1 73 ? -5.645 3.297 2.199 1.00 81.12 73 ILE A CA 1
ATOM 600 C C . ILE A 1 73 ? -5.845 2.904 0.740 1.00 81.12 73 ILE A C 1
ATOM 602 O O . ILE A 1 73 ? -4.906 2.412 0.117 1.00 81.12 73 ILE A O 1
ATOM 606 N N . SER A 1 74 ? -7.035 3.144 0.187 1.00 81.19 74 SER A N 1
ATOM 607 C CA . SER A 1 74 ? -7.340 2.815 -1.207 1.00 81.19 74 SER A CA 1
ATOM 608 C C . SER A 1 74 ? -6.429 3.581 -2.172 1.00 81.19 74 SER A C 1
ATOM 610 O O . SER A 1 74 ? -5.847 2.995 -3.088 1.00 81.19 74 SER A O 1
ATOM 612 N N . GLY A 1 75 ? -6.232 4.881 -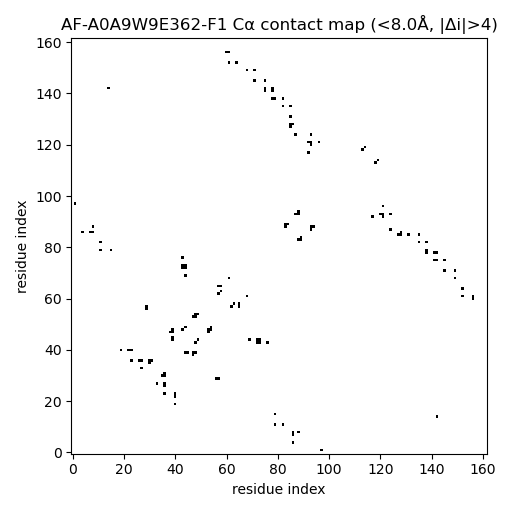1.934 1.00 77.06 75 GLY A N 1
ATOM 613 C CA . GLY A 1 75 ? -5.331 5.722 -2.718 1.00 77.06 75 GLY A CA 1
ATOM 614 C C . GLY A 1 75 ? -3.877 5.261 -2.625 1.00 77.06 75 GLY A C 1
ATOM 615 O O . GLY A 1 75 ? -3.201 5.142 -3.645 1.00 77.06 75 GLY A O 1
ATOM 616 N N . MET A 1 76 ? -3.396 4.935 -1.423 1.00 75.19 76 MET A N 1
ATOM 617 C CA . MET A 1 76 ? -2.042 4.414 -1.226 1.00 75.19 76 MET A CA 1
ATOM 618 C C . MET A 1 76 ? -1.841 3.062 -1.911 1.00 75.19 76 MET A C 1
ATOM 620 O O . MET A 1 76 ? -0.818 2.883 -2.571 1.00 75.19 76 MET A O 1
ATOM 624 N N . ASN A 1 77 ? -2.805 2.145 -1.802 1.00 81.56 77 ASN A N 1
ATOM 625 C CA . ASN A 1 77 ? -2.751 0.844 -2.463 1.00 81.56 77 ASN A CA 1
ATOM 626 C C . ASN A 1 77 ? -2.686 1.006 -3.990 1.00 81.56 77 ASN A C 1
ATOM 628 O O . ASN A 1 77 ? -1.786 0.478 -4.638 1.00 81.56 77 ASN A O 1
ATOM 632 N N . HIS A 1 78 ? -3.553 1.854 -4.553 1.00 80.62 78 HIS A N 1
ATOM 633 C CA . HIS A 1 78 ? -3.561 2.154 -5.984 1.00 80.62 78 HIS A CA 1
ATOM 634 C C . HIS A 1 78 ? 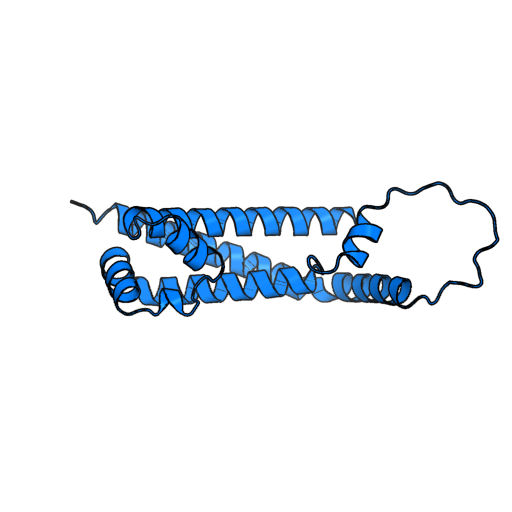-2.247 2.788 -6.471 1.00 80.62 78 HIS A C 1
ATOM 636 O O . HIS A 1 78 ? -1.705 2.405 -7.509 1.00 80.62 78 HIS A O 1
ATOM 642 N N . VAL A 1 79 ? -1.711 3.761 -5.726 1.00 74.44 79 VAL A N 1
ATOM 643 C CA . VAL A 1 79 ? -0.445 4.419 -6.078 1.00 74.44 79 VAL A CA 1
ATOM 644 C C . VAL A 1 79 ? 0.725 3.441 -5.982 1.00 74.44 79 VAL A C 1
ATOM 646 O O . VAL A 1 79 ? 1.595 3.462 -6.854 1.00 74.44 79 VAL A O 1
ATOM 649 N N . MET A 1 80 ? 0.748 2.566 -4.972 1.00 77.38 80 MET A N 1
ATOM 650 C CA . MET A 1 80 ? 1.761 1.515 -4.860 1.00 77.38 80 MET A CA 1
ATOM 651 C C . MET A 1 80 ? 1.695 0.553 -6.043 1.00 77.38 80 MET A C 1
ATOM 653 O O . MET A 1 80 ? 2.720 0.376 -6.697 1.00 77.38 80 MET A O 1
ATOM 657 N N . ASP A 1 81 ? 0.523 0.021 -6.387 1.00 80.06 81 ASP A N 1
ATOM 658 C CA . ASP A 1 81 ? 0.353 -0.880 -7.536 1.00 80.06 81 ASP A CA 1
ATOM 659 C C . ASP A 1 81 ? 0.802 -0.232 -8.848 1.00 80.06 81 ASP A C 1
ATOM 661 O O . ASP A 1 81 ? 1.541 -0.829 -9.639 1.00 80.06 81 A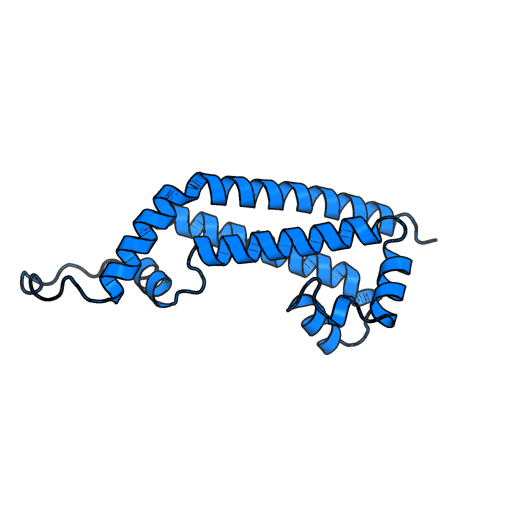SP A O 1
ATOM 665 N N . LYS A 1 82 ? 0.432 1.036 -9.057 1.00 77.69 82 LYS A N 1
ATOM 666 C CA . LYS A 1 82 ? 0.866 1.798 -10.228 1.00 77.69 82 LYS A CA 1
ATOM 667 C C . LYS A 1 82 ? 2.387 1.940 -10.269 1.00 77.69 82 LYS A C 1
ATOM 669 O O . LYS A 1 82 ? 2.988 1.735 -11.319 1.00 77.69 82 LYS A O 1
ATOM 674 N N . LEU A 1 83 ? 3.027 2.254 -9.142 1.00 75.06 83 LEU A N 1
ATOM 675 C CA . LEU A 1 83 ? 4.486 2.360 -9.066 1.00 75.06 83 LEU A CA 1
ATOM 676 C C . LEU A 1 83 ? 5.178 1.001 -9.238 1.00 75.06 83 LEU A C 1
ATOM 678 O O . LEU A 1 83 ? 6.222 0.949 -9.883 1.00 75.06 83 LEU A O 1
ATOM 682 N N . TYR A 1 84 ? 4.601 -0.093 -8.735 1.00 76.81 84 TYR A N 1
ATOM 683 C CA . TYR A 1 84 ? 5.086 -1.458 -8.962 1.00 76.81 84 TYR A CA 1
ATOM 684 C C . TYR A 1 84 ? 5.086 -1.816 -10.452 1.00 76.81 84 TYR A C 1
ATOM 686 O O . TYR A 1 84 ? 6.078 -2.350 -10.961 1.00 76.81 84 TYR A O 1
ATOM 694 N N . HIS A 1 85 ? 4.012 -1.457 -11.160 1.00 77.88 85 HIS A N 1
ATOM 695 C CA . HIS A 1 85 ? 3.890 -1.656 -12.601 1.00 77.88 85 HIS A CA 1
ATOM 696 C C . HIS A 1 85 ? 4.860 -0.769 -13.402 1.00 77.88 85 HIS A C 1
ATOM 698 O O . HIS A 1 85 ? 5.589 -1.266 -14.257 1.00 77.88 85 HIS A O 1
ATOM 704 N N . GLU A 1 86 ? 4.932 0.528 -13.090 1.00 74.25 86 GLU A N 1
ATOM 705 C CA . GLU A 1 86 ? 5.814 1.498 -13.765 1.00 74.25 86 GLU A CA 1
ATOM 706 C C . GLU A 1 86 ? 7.305 1.199 -13.555 1.00 74.25 86 GLU A C 1
ATOM 708 O O . GLU A 1 86 ? 8.135 1.410 -14.442 1.00 74.25 86 GLU A O 1
ATOM 713 N N . LEU A 1 87 ? 7.667 0.691 -12.376 1.00 71.50 87 LEU A N 1
ATOM 714 C CA . LEU A 1 87 ? 9.027 0.251 -12.080 1.00 71.50 87 LEU A CA 1
ATOM 715 C C . LEU A 1 87 ? 9.310 -1.166 -12.594 1.00 71.50 87 LEU A C 1
ATOM 717 O O . LEU A 1 87 ? 10.428 -1.631 -12.412 1.00 71.50 87 LEU A O 1
ATOM 721 N N . ALA A 1 88 ? 8.344 -1.846 -13.222 1.00 73.38 88 ALA A N 1
ATOM 722 C CA . ALA A 1 88 ? 8.464 -3.235 -13.665 1.00 73.38 88 ALA A CA 1
ATOM 723 C C . ALA A 1 88 ? 9.017 -4.163 -12.565 1.00 73.38 88 ALA A C 1
ATOM 725 O O . ALA A 1 88 ? 9.770 -5.096 -12.834 1.00 73.38 88 ALA A O 1
ATOM 726 N N . LEU A 1 89 ? 8.655 -3.908 -11.301 1.00 65.88 89 LEU A N 1
ATOM 727 C CA . LEU A 1 89 ? 9.151 -4.712 -10.182 1.00 65.88 89 LEU A CA 1
ATOM 728 C C . LEU A 1 89 ? 8.599 -6.142 -10.203 1.00 65.88 89 LEU A C 1
ATOM 730 O O . LEU A 1 89 ? 9.224 -7.024 -9.623 1.00 65.88 89 LEU A O 1
ATOM 734 N N . ASN A 1 90 ? 7.488 -6.347 -10.914 1.00 64.44 90 ASN A N 1
ATOM 735 C CA . ASN A 1 90 ? 6.834 -7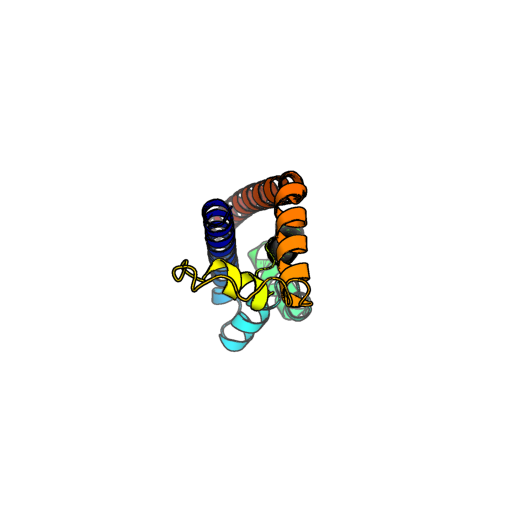.636 -11.130 1.00 64.44 90 ASN A CA 1
ATOM 736 C C . ASN A 1 90 ? 7.405 -8.401 -12.342 1.00 64.44 90 ASN A C 1
ATOM 738 O O . ASN A 1 90 ? 6.954 -9.504 -12.630 1.00 64.44 90 ASN A O 1
ATOM 742 N N . ASP A 1 91 ? 8.356 -7.817 -13.079 1.00 70.81 91 ASP A N 1
ATOM 743 C CA . ASP A 1 91 ? 8.974 -8.427 -14.257 1.00 70.81 91 ASP A CA 1
ATOM 744 C C . ASP A 1 91 ? 10.342 -9.022 -13.876 1.00 70.81 91 ASP A C 1
ATOM 746 O O . ASP A 1 91 ? 11.354 -8.321 -13.760 1.00 70.81 91 ASP A O 1
ATOM 750 N N . GLU A 1 92 ? 10.371 -10.339 -13.652 1.00 70.31 92 GLU A N 1
ATOM 751 C CA . GLU A 1 92 ? 11.583 -11.082 -13.274 1.00 70.31 92 GLU A CA 1
ATOM 752 C C . GLU A 1 92 ? 12.713 -10.928 -14.302 1.00 70.31 92 GLU A C 1
ATOM 754 O O . GLU A 1 92 ? 13.899 -10.892 -13.947 1.00 70.31 92 GLU A O 1
ATOM 759 N N . PHE A 1 93 ? 12.364 -10.772 -15.579 1.00 68.19 93 PHE A N 1
ATOM 760 C CA . PHE A 1 93 ? 13.334 -10.611 -16.645 1.00 68.19 93 PHE A CA 1
ATOM 761 C C . PHE A 1 93 ? 14.029 -9.245 -16.559 1.00 68.19 93 PHE A C 1
ATOM 763 O O . PHE A 1 93 ? 15.264 -9.170 -16.583 1.00 68.19 93 PHE A O 1
ATOM 770 N N . VAL A 1 94 ? 13.269 -8.162 -16.370 1.00 67.81 94 VAL A N 1
ATOM 771 C CA . VAL A 1 94 ? 13.831 -6.815 -16.167 1.00 67.81 94 VAL A CA 1
ATOM 772 C C . VAL A 1 94 ? 14.723 -6.776 -14.922 1.00 67.81 94 VAL A C 1
ATOM 774 O O . VAL A 1 94 ? 15.822 -6.209 -14.968 1.00 67.81 94 VAL A O 1
ATOM 777 N N . GLN A 1 95 ? 14.312 -7.437 -13.836 1.00 68.88 95 GLN A N 1
ATOM 778 C CA . GLN A 1 95 ? 15.120 -7.556 -12.619 1.00 68.88 95 GLN A CA 1
ATOM 779 C C . GLN A 1 95 ? 16.446 -8.276 -12.879 1.00 68.88 95 GLN A C 1
ATOM 781 O O . GLN A 1 95 ? 17.501 -7.768 -12.490 1.00 68.88 95 GLN A O 1
ATOM 786 N N . SER A 1 96 ? 16.422 -9.415 -13.579 1.00 70.69 96 SER A N 1
ATOM 787 C CA . SER A 1 96 ? 17.634 -10.182 -13.892 1.00 70.69 96 SER A CA 1
ATOM 788 C C . SER A 1 96 ? 18.650 -9.355 -14.697 1.00 70.69 96 SER A C 1
ATOM 790 O O . SER A 1 96 ? 19.799 -9.221 -14.274 1.00 70.69 96 SER A O 1
ATOM 792 N N . LYS A 1 97 ? 18.225 -8.659 -15.762 1.00 70.75 97 LYS A N 1
ATOM 793 C CA . LYS A 1 97 ? 19.075 -7.760 -16.575 1.00 70.75 97 LYS A CA 1
ATOM 794 C C . LYS A 1 97 ? 19.648 -6.577 -15.780 1.00 70.75 97 LYS A C 1
ATOM 796 O O . LYS A 1 97 ? 20.756 -6.090 -16.051 1.00 70.75 97 LYS A O 1
ATOM 801 N N . LEU A 1 98 ? 18.905 -6.064 -14.798 1.00 68.62 98 LEU A N 1
ATOM 802 C CA . LEU A 1 98 ? 19.363 -4.965 -13.944 1.00 68.62 98 LEU A CA 1
ATOM 803 C C . LEU A 1 98 ? 20.359 -5.439 -12.878 1.00 68.62 98 LEU A C 1
ATOM 805 O O . LEU A 1 98 ? 21.323 -4.712 -12.607 1.00 68.62 98 LEU A O 1
ATOM 809 N N . LEU A 1 99 ? 20.176 -6.651 -12.349 1.00 66.62 99 LEU A N 1
ATOM 810 C CA . LEU A 1 99 ? 21.044 -7.298 -11.360 1.00 66.62 99 LEU A CA 1
ATOM 811 C C . LEU A 1 99 ? 22.303 -7.933 -11.969 1.00 66.62 99 LEU A C 1
ATOM 813 O O . LEU A 1 99 ? 23.296 -8.084 -11.258 1.00 66.62 99 LEU A O 1
ATOM 817 N N . GLU A 1 100 ? 22.316 -8.224 -13.274 1.00 67.44 100 GLU A N 1
ATOM 818 C CA . GLU A 1 100 ? 23.521 -8.672 -13.973 1.00 67.44 100 GLU A CA 1
ATOM 819 C C . GLU A 1 100 ? 24.651 -7.634 -13.846 1.00 67.44 100 GLU A C 1
ATOM 821 O O . GLU A 1 100 ? 24.567 -6.485 -14.313 1.00 67.44 100 GLU A O 1
ATOM 826 N N . THR A 1 101 ? 25.735 -8.052 -13.190 1.00 52.03 101 THR A N 1
ATOM 827 C CA . THR A 1 101 ? 27.033 -7.379 -13.219 1.00 52.03 101 THR A CA 1
ATOM 828 C C . THR A 1 101 ? 27.674 -7.596 -14.592 1.00 52.03 101 THR A C 1
ATOM 830 O O . THR A 1 101 ? 27.499 -8.660 -15.189 1.00 52.03 101 THR A O 1
ATOM 833 N N . PRO A 1 102 ? 28.402 -6.608 -15.145 1.00 50.91 102 PRO A N 1
ATOM 834 C CA . PRO A 1 102 ? 28.986 -6.743 -16.473 1.00 50.91 102 PRO A CA 1
ATOM 835 C C . PRO A 1 102 ? 30.047 -7.852 -16.468 1.00 50.91 102 PRO A C 1
ATOM 837 O O . PRO A 1 102 ? 31.185 -7.639 -16.049 1.00 50.91 102 PRO A O 1
ATOM 840 N N . LYS A 1 103 ? 29.694 -9.048 -16.951 1.00 49.97 103 LYS A N 1
ATOM 841 C CA . LYS A 1 103 ? 30.687 -10.043 -17.367 1.00 49.97 103 LYS A CA 1
ATOM 842 C C . LYS A 1 103 ? 31.346 -9.517 -18.645 1.00 49.97 103 LYS A C 1
ATOM 844 O O . LYS A 1 103 ? 30.653 -9.151 -19.593 1.00 49.97 103 LYS A O 1
ATOM 849 N N . ARG A 1 104 ? 32.684 -9.416 -18.622 1.00 47.44 104 ARG A N 1
ATOM 850 C CA . ARG A 1 104 ? 33.548 -8.943 -19.723 1.00 47.44 104 ARG A CA 1
ATOM 851 C C . ARG A 1 104 ? 33.084 -9.489 -21.086 1.00 47.44 104 ARG A C 1
ATOM 853 O O . ARG A 1 104 ? 32.710 -10.660 -21.157 1.00 47.44 104 ARG A O 1
ATOM 860 N N . PRO A 1 105 ? 33.143 -8.691 -22.167 1.00 47.56 105 PRO A N 1
ATOM 861 C CA . PRO A 1 105 ? 32.642 -9.121 -23.462 1.00 47.56 105 PRO A CA 1
ATOM 862 C C . PRO A 1 105 ? 33.566 -10.194 -24.050 1.00 47.56 105 PRO A C 1
ATOM 864 O O . PRO A 1 105 ? 34.703 -9.913 -24.422 1.00 47.56 105 PRO A O 1
ATOM 867 N N . ALA A 1 106 ? 33.069 -11.425 -24.149 1.00 45.00 106 ALA A N 1
ATOM 868 C CA . ALA A 1 106 ? 33.663 -12.434 -25.013 1.00 45.00 106 ALA A CA 1
ATOM 869 C C . ALA A 1 106 ? 33.267 -12.127 -26.471 1.00 45.00 106 ALA A C 1
ATOM 871 O O . ALA A 1 106 ? 32.104 -12.250 -26.855 1.00 45.00 106 ALA A O 1
ATOM 872 N N . THR A 1 107 ? 34.247 -11.623 -27.222 1.00 48.00 107 THR A N 1
ATOM 873 C CA . THR A 1 107 ? 34.492 -11.853 -28.660 1.00 48.00 107 THR A CA 1
ATOM 874 C C . THR A 1 107 ? 33.280 -12.000 -29.600 1.00 48.00 107 THR A C 1
ATOM 876 O O . THR A 1 107 ? 32.707 -13.073 -29.771 1.00 48.00 107 THR A O 1
ATOM 879 N N . LEU A 1 108 ? 32.969 -10.897 -30.297 1.00 45.53 108 LEU A N 1
ATOM 880 C CA . LEU A 1 108 ? 32.642 -10.773 -31.737 1.00 45.53 108 LEU A CA 1
ATOM 881 C C . LEU A 1 108 ? 31.801 -11.860 -32.455 1.00 45.53 108 LEU A C 1
ATOM 883 O O . LEU A 1 108 ? 31.924 -12.014 -33.664 1.00 45.53 108 LEU A O 1
ATOM 887 N N . SER A 1 109 ? 30.888 -12.557 -31.775 1.00 47.44 109 SER A N 1
ATOM 888 C CA . SER A 1 109 ? 30.062 -13.604 -32.418 1.00 47.44 109 SER A CA 1
ATOM 889 C C . SER A 1 109 ? 28.547 -13.376 -32.337 1.00 47.44 109 SER A C 1
ATOM 891 O O . SER A 1 109 ? 27.776 -14.241 -32.739 1.00 47.44 109 SER A O 1
ATOM 893 N N . ARG A 1 110 ? 28.069 -12.230 -31.826 1.00 48.22 110 ARG A N 1
ATOM 894 C CA . ARG A 1 110 ? 26.656 -12.083 -31.407 1.00 48.22 110 ARG A CA 1
ATOM 895 C C . ARG A 1 110 ? 25.784 -11.106 -32.197 1.00 48.22 110 ARG A C 1
ATOM 897 O O . ARG A 1 110 ? 24.708 -10.748 -31.733 1.00 48.22 110 ARG A O 1
ATOM 904 N N . ILE A 1 111 ? 26.185 -10.713 -33.406 1.00 49.75 111 ILE A N 1
ATOM 905 C CA . ILE A 1 111 ? 25.370 -9.807 -34.243 1.00 49.75 111 ILE A CA 1
ATOM 906 C C . ILE A 1 111 ? 24.070 -10.486 -34.742 1.00 49.75 111 ILE A C 1
ATOM 908 O O . ILE A 1 111 ? 23.157 -9.810 -35.197 1.00 49.75 111 ILE A O 1
ATOM 912 N N . LYS A 1 112 ? 23.904 -11.810 -34.584 1.00 43.19 112 LYS A N 1
ATOM 913 C CA . LYS A 1 112 ? 22.720 -12.541 -35.079 1.00 43.19 112 LYS A CA 1
ATOM 914 C C . LYS A 1 112 ? 21.607 -12.848 -34.060 1.00 43.19 112 LYS A C 1
ATOM 916 O O . LYS A 1 112 ? 20.638 -13.486 -34.448 1.00 43.19 112 LYS A O 1
ATOM 921 N N . SER A 1 113 ? 21.671 -12.395 -32.802 1.00 47.12 113 SER A N 1
ATOM 922 C CA . SER A 1 113 ? 20.617 -12.701 -31.803 1.00 47.12 113 SER A CA 1
ATOM 923 C C . SER 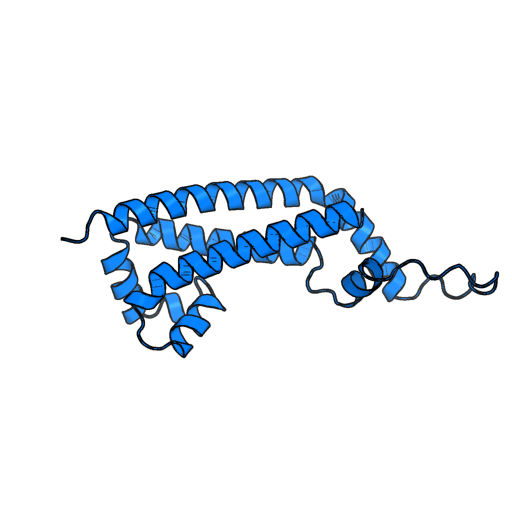A 1 113 ? 19.961 -11.477 -31.145 1.00 47.12 113 SER A C 1
ATOM 925 O O . SER A 1 113 ? 19.350 -11.607 -30.088 1.00 47.12 113 SER A O 1
ATOM 927 N N . ALA A 1 114 ? 20.090 -10.288 -31.739 1.00 48.78 114 ALA A N 1
ATOM 928 C CA . ALA A 1 114 ? 19.708 -9.012 -31.120 1.00 48.78 114 ALA A CA 1
ATOM 929 C C . ALA A 1 114 ? 18.193 -8.695 -31.095 1.00 48.78 114 ALA A C 1
ATOM 931 O O . ALA A 1 114 ? 17.820 -7.576 -30.771 1.00 48.78 114 ALA A O 1
ATOM 932 N N . PHE A 1 115 ? 17.310 -9.656 -31.390 1.00 49.50 115 PHE A N 1
ATOM 933 C CA . PHE A 1 115 ? 15.852 -9.462 -31.300 1.00 49.50 115 PHE A CA 1
ATOM 934 C C . PHE A 1 115 ? 15.146 -10.643 -30.622 1.00 49.50 115 PHE A C 1
ATOM 936 O O . PHE A 1 115 ? 14.116 -11.132 -31.084 1.00 49.50 115 PHE A O 1
ATOM 943 N N . GLY A 1 116 ? 15.698 -11.123 -29.506 1.00 58.88 116 GLY A N 1
ATOM 944 C CA . GLY A 1 116 ? 14.894 -11.902 -28.565 1.00 58.88 116 GLY A CA 1
ATOM 945 C C . GLY A 1 116 ? 13.777 -11.022 -27.992 1.00 58.88 116 GLY A C 1
ATOM 946 O O . GLY A 1 116 ? 14.019 -9.848 -27.707 1.00 58.88 116 GLY A O 1
ATOM 947 N N . ARG A 1 117 ? 12.568 -11.577 -27.809 1.00 58.06 117 ARG A N 1
ATOM 948 C CA . ARG A 1 117 ? 11.422 -10.905 -27.144 1.00 58.06 117 ARG A CA 1
ATOM 949 C C . ARG A 1 117 ? 11.828 -10.224 -25.829 1.00 58.06 117 ARG A C 1
ATOM 951 O O . ARG A 1 117 ? 11.372 -9.133 -25.512 1.00 58.06 117 ARG A O 1
ATOM 958 N N . ASP A 1 118 ? 12.763 -10.864 -25.155 1.00 59.78 118 ASP A N 1
ATOM 959 C CA . ASP A 1 118 ? 13.420 -10.482 -23.918 1.00 59.78 118 ASP A CA 1
ATOM 960 C C . ASP A 1 118 ? 14.308 -9.223 -24.051 1.00 59.78 118 ASP A C 1
ATOM 962 O O . ASP A 1 118 ? 14.263 -8.316 -23.227 1.00 59.78 118 ASP A O 1
ATOM 966 N N . ASP A 1 119 ? 15.099 -9.078 -25.119 1.00 65.19 119 ASP A N 1
ATOM 967 C CA . ASP A 1 119 ? 15.881 -7.843 -25.310 1.00 65.19 119 ASP A CA 1
ATOM 968 C C . ASP A 1 119 ? 14.964 -6.659 -25.661 1.00 65.19 119 ASP A C 1
ATOM 970 O O . ASP A 1 119 ? 15.166 -5.541 -25.183 1.00 65.19 119 ASP A O 1
ATOM 974 N N . LEU A 1 120 ? 13.886 -6.928 -26.406 1.00 66.75 120 LEU A N 1
ATOM 975 C CA . LEU A 1 120 ? 12.866 -5.935 -26.734 1.00 66.75 120 LEU A CA 1
ATOM 976 C C . LEU A 1 120 ? 12.112 -5.446 -25.488 1.00 66.75 120 LEU A C 1
ATOM 978 O O . LEU A 1 120 ? 11.904 -4.240 -25.353 1.00 66.75 120 LEU A O 1
ATOM 982 N N . SER A 1 121 ? 11.740 -6.335 -24.561 1.00 66.12 121 SER A N 1
ATOM 983 C CA . SER A 1 121 ? 11.054 -5.953 -23.318 1.00 66.12 121 SER A CA 1
ATOM 984 C C . SER A 1 121 ? 11.934 -5.068 -22.432 1.00 66.12 121 SER A C 1
ATOM 986 O O . SER A 1 121 ? 11.463 -4.048 -21.926 1.00 66.12 121 SER A O 1
ATOM 988 N N . PHE A 1 122 ? 13.233 -5.368 -22.327 1.00 71.44 122 PHE A N 1
ATOM 989 C CA . PHE A 1 122 ? 14.170 -4.527 -21.583 1.00 71.44 122 PHE A CA 1
ATOM 990 C C . PHE A 1 122 ? 14.353 -3.144 -22.219 1.00 71.44 122 PHE A C 1
ATOM 992 O O . PHE A 1 122 ? 14.348 -2.135 -21.511 1.00 71.44 122 PHE A O 1
ATOM 999 N N . GLN A 1 123 ? 14.488 -3.057 -23.546 1.00 71.44 123 GLN A N 1
ATOM 1000 C CA . GLN A 1 123 ? 14.599 -1.759 -24.224 1.00 71.44 123 GLN A CA 1
ATOM 1001 C C . GLN A 1 123 ? 13.299 -0.950 -24.110 1.00 71.44 123 GLN A C 1
ATOM 1003 O O . GLN A 1 123 ? 13.345 0.255 -23.853 1.00 71.44 123 GLN A O 1
ATOM 1008 N N . LEU A 1 124 ? 12.140 -1.608 -24.208 1.00 73.31 124 LEU A N 1
ATOM 1009 C CA . LEU A 1 124 ? 10.835 -0.986 -23.988 1.00 73.31 124 LEU A CA 1
ATOM 1010 C C . LEU A 1 124 ? 10.702 -0.461 -22.551 1.00 73.31 124 LEU A C 1
ATOM 1012 O O . LEU A 1 124 ? 10.255 0.667 -22.348 1.00 73.31 124 LEU A O 1
ATOM 1016 N N . PHE A 1 125 ? 11.148 -1.237 -21.559 1.00 75.25 125 PHE A N 1
ATOM 1017 C CA . PHE A 1 125 ? 11.227 -0.805 -20.165 1.00 75.25 125 PHE A CA 1
ATOM 1018 C C . PHE A 1 125 ? 12.107 0.437 -20.007 1.00 75.25 125 PHE A C 1
ATOM 1020 O O . PHE A 1 125 ? 11.692 1.383 -19.346 1.00 75.25 125 PHE A O 1
ATOM 1027 N N . ARG A 1 126 ? 13.291 0.491 -20.635 1.00 74.25 126 ARG A N 1
ATOM 1028 C CA . ARG A 1 126 ? 14.162 1.680 -20.565 1.00 74.25 126 ARG A CA 1
ATOM 1029 C C . ARG A 1 126 ? 13.451 2.932 -21.067 1.00 74.25 126 ARG A C 1
ATOM 1031 O O . ARG A 1 126 ? 13.532 3.966 -20.412 1.00 74.25 126 ARG A O 1
ATOM 1038 N N . ILE A 1 127 ? 12.748 2.825 -22.194 1.00 71.12 127 ILE A N 1
ATOM 1039 C CA . ILE A 1 127 ? 11.993 3.936 -22.784 1.00 71.12 127 ILE A CA 1
ATOM 1040 C C . ILE A 1 127 ? 10.845 4.354 -21.854 1.00 71.12 127 ILE A C 1
ATOM 1042 O O . ILE A 1 127 ? 10.727 5.533 -21.528 1.00 71.12 127 ILE A O 1
ATOM 1046 N N . LYS A 1 128 ? 10.043 3.399 -21.362 1.00 69.81 128 LYS A N 1
ATOM 1047 C CA . LYS A 1 128 ? 8.951 3.670 -20.411 1.00 69.81 128 LYS A CA 1
ATOM 1048 C C . LYS A 1 128 ? 9.460 4.299 -19.115 1.00 69.81 128 LYS A C 1
ATOM 1050 O O . LYS A 1 128 ? 8.932 5.312 -18.677 1.00 69.81 128 LYS A O 1
ATOM 1055 N N . PHE A 1 129 ? 10.533 3.765 -18.538 1.00 71.62 129 PHE A N 1
ATOM 1056 C CA . PHE A 1 129 ? 11.134 4.286 -17.317 1.00 71.62 129 PHE A CA 1
ATOM 1057 C C . PHE A 1 129 ? 11.687 5.703 -17.521 1.00 71.62 129 PHE A C 1
ATOM 1059 O O . PHE A 1 129 ? 11.494 6.562 -16.663 1.00 71.62 129 PHE A O 1
ATOM 1066 N N . SER A 1 130 ? 12.351 5.990 -18.639 1.00 69.12 130 SER A N 1
ATOM 1067 C CA . SER A 1 130 ? 12.814 7.350 -18.935 1.00 69.12 130 SER A CA 1
ATOM 1068 C C . SER A 1 130 ? 11.653 8.333 -19.122 1.00 69.12 130 SER A C 1
ATOM 1070 O O . SER A 1 130 ? 11.737 9.451 -18.628 1.00 69.12 130 SER A O 1
ATOM 1072 N N . ASN A 1 131 ? 10.551 7.906 -19.745 1.00 66.69 131 ASN A N 1
ATOM 1073 C CA . ASN A 1 131 ? 9.405 8.774 -20.035 1.00 66.69 131 ASN A CA 1
ATOM 1074 C C . ASN A 1 131 ? 8.395 8.891 -18.872 1.00 66.69 131 ASN A C 1
ATOM 1076 O O . ASN A 1 131 ? 7.635 9.852 -18.813 1.00 66.69 131 ASN A O 1
ATOM 1080 N N . GLY A 1 132 ? 8.384 7.941 -17.933 1.00 65.06 132 GLY A N 1
ATOM 1081 C CA . GLY A 1 132 ? 7.455 7.877 -16.794 1.00 65.06 132 GLY A CA 1
ATOM 1082 C C . GLY A 1 132 ? 7.883 8.680 -15.558 1.00 65.06 132 GLY A C 1
ATOM 1083 O O . GLY A 1 132 ? 7.365 8.455 -14.464 1.00 65.06 132 GLY A O 1
ATOM 1084 N N . GLU A 1 133 ? 8.854 9.590 -15.678 1.00 70.94 133 GLU A N 1
ATOM 1085 C CA . GLU A 1 133 ? 9.380 10.363 -14.542 1.00 70.94 133 GLU A CA 1
ATOM 1086 C C . GLU A 1 133 ? 8.312 11.234 -13.860 1.00 70.94 133 GLU A C 1
ATOM 1088 O O . GLU A 1 133 ? 8.243 11.279 -12.629 1.00 70.94 133 GLU A O 1
ATOM 1093 N N . SER A 1 134 ? 7.430 11.868 -14.635 1.00 65.06 134 SER A N 1
ATOM 1094 C CA . SER A 1 134 ? 6.315 12.666 -14.107 1.00 65.06 134 SER A CA 1
ATOM 1095 C C . SER A 1 134 ? 5.349 11.817 -13.275 1.00 65.06 134 SER A C 1
ATOM 1097 O O . SER A 1 134 ? 4.957 12.224 -12.185 1.00 65.06 134 SER A O 1
ATOM 1099 N N . VAL A 1 135 ? 5.044 10.601 -13.738 1.00 65.44 135 VAL A N 1
ATOM 1100 C CA . VAL A 1 135 ? 4.166 9.642 -13.052 1.00 65.44 135 VAL A CA 1
ATOM 1101 C C . VAL A 1 135 ? 4.800 9.146 -11.751 1.00 65.44 135 VAL A C 1
ATOM 1103 O O . VAL A 1 135 ? 4.129 9.081 -10.718 1.00 65.44 135 VAL A O 1
ATOM 1106 N N . ARG A 1 136 ? 6.107 8.846 -11.762 1.00 67.31 136 ARG A N 1
ATOM 1107 C CA . ARG A 1 136 ? 6.831 8.442 -10.547 1.00 67.31 136 ARG A CA 1
ATOM 1108 C C . ARG A 1 136 ? 6.882 9.566 -9.523 1.00 67.31 136 ARG A C 1
ATOM 1110 O O . ARG A 1 136 ? 6.557 9.351 -8.360 1.00 67.31 136 ARG A O 1
ATOM 1117 N N . THR A 1 137 ? 7.275 10.765 -9.942 1.00 68.38 137 THR A N 1
ATOM 1118 C CA . THR A 1 137 ? 7.396 11.917 -9.038 1.00 68.38 137 THR A CA 1
ATOM 1119 C C . THR A 1 137 ? 6.042 12.339 -8.470 1.00 68.38 137 THR A C 1
ATOM 1121 O O . THR A 1 137 ? 5.966 12.647 -7.281 1.00 68.38 137 THR A O 1
ATOM 1124 N N . SER A 1 138 ? 4.958 12.285 -9.254 1.00 64.50 138 SER A N 1
ATOM 1125 C CA . SER A 1 138 ? 3.603 12.510 -8.738 1.00 64.50 138 SER A CA 1
ATOM 1126 C C . SER A 1 138 ? 3.161 11.415 -7.766 1.00 64.50 138 SER A C 1
ATOM 1128 O O . SER A 1 138 ? 2.587 11.733 -6.728 1.00 64.50 138 SER A O 1
ATOM 1130 N N . GLY A 1 139 ? 3.472 10.144 -8.050 1.00 56.69 139 GLY A N 1
ATOM 1131 C CA . GLY A 1 139 ? 3.147 9.020 -7.166 1.00 56.69 139 GLY A CA 1
ATOM 1132 C C . GLY A 1 139 ? 3.862 9.111 -5.815 1.00 56.69 139 GLY A C 1
ATOM 1133 O O . GLY A 1 139 ? 3.229 9.002 -4.769 1.00 56.69 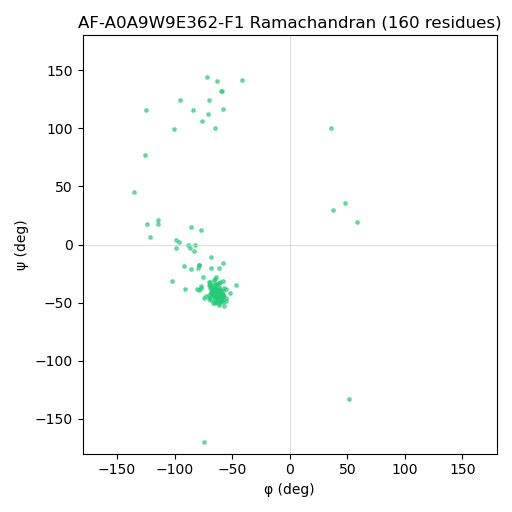139 GLY A O 1
ATOM 1134 N N . PHE A 1 140 ? 5.164 9.417 -5.811 1.00 67.06 140 PHE A N 1
ATOM 1135 C CA . PHE A 1 140 ? 5.917 9.620 -4.568 1.00 67.06 140 PHE A CA 1
ATOM 1136 C C . PHE A 1 140 ? 5.445 10.850 -3.776 1.00 67.06 140 PHE A C 1
ATOM 1138 O O . PHE A 1 140 ? 5.428 10.807 -2.547 1.00 67.06 140 PHE A O 1
ATOM 1145 N N . LYS A 1 141 ? 5.013 11.925 -4.451 1.00 69.31 141 LYS A N 1
ATOM 1146 C CA . LYS A 1 141 ? 4.391 13.087 -3.789 1.00 69.31 141 LYS A CA 1
ATOM 1147 C C . LYS A 1 141 ? 3.035 12.753 -3.160 1.00 69.31 141 LYS A C 1
ATOM 1149 O O . LYS A 1 141 ? 2.731 13.244 -2.079 1.00 69.31 141 LYS A O 1
ATOM 1154 N N . GLN A 1 142 ? 2.224 11.922 -3.810 1.00 65.12 142 GLN A N 1
ATOM 1155 C CA . GLN A 1 142 ? 0.953 11.468 -3.239 1.00 65.12 142 GLN A CA 1
ATOM 1156 C C . GLN A 1 142 ? 1.187 10.556 -2.031 1.00 65.12 142 GLN A C 1
ATOM 1158 O O . GLN A 1 142 ? 0.570 10.758 -0.990 1.00 65.12 142 GLN A O 1
ATOM 1163 N N . LEU A 1 143 ? 2.156 9.637 -2.117 1.00 59.59 143 LEU A N 1
ATOM 1164 C CA . LEU A 1 143 ? 2.560 8.790 -0.990 1.00 59.59 143 LEU A CA 1
ATOM 1165 C C . LEU A 1 143 ? 3.022 9.605 0.223 1.00 59.59 143 LEU A C 1
ATOM 1167 O O . LEU A 1 143 ? 2.636 9.296 1.350 1.00 59.59 143 LEU A O 1
ATOM 1171 N N . SER A 1 144 ? 3.825 10.654 0.015 1.00 60.72 144 SER A N 1
ATOM 1172 C CA . SER A 1 144 ? 4.295 11.497 1.119 1.00 60.72 144 SER A CA 1
ATOM 1173 C C . SER A 1 144 ? 3.167 12.310 1.758 1.00 60.72 144 SER A C 1
ATOM 1175 O O . SER A 1 144 ? 3.131 12.436 2.984 1.00 60.72 144 SER A O 1
ATOM 1177 N N . TYR A 1 145 ? 2.215 12.798 0.959 1.00 60.47 145 TYR A N 1
ATOM 1178 C CA . TYR A 1 145 ? 1.032 13.501 1.452 1.00 60.47 145 TYR A CA 1
ATOM 1179 C C . TYR A 1 145 ? 0.127 12.582 2.288 1.00 60.47 145 TYR A C 1
ATOM 1181 O O . TYR A 1 145 ? -0.174 12.897 3.440 1.00 60.47 145 TYR A O 1
ATOM 1189 N N . SER A 1 146 ? -0.222 11.402 1.767 1.00 57.12 146 SER A N 1
ATOM 1190 C CA . SER A 1 146 ? -1.046 10.417 2.482 1.00 57.12 146 SER A CA 1
ATOM 1191 C C . SER A 1 146 ? -0.375 9.925 3.768 1.00 57.12 146 SER A C 1
ATOM 1193 O O . SER A 1 146 ? -1.037 9.774 4.794 1.00 57.12 146 SER A O 1
ATOM 1195 N N . LYS A 1 147 ? 0.955 9.756 3.768 1.00 59.22 147 LYS A N 1
ATOM 1196 C CA . LYS A 1 147 ? 1.720 9.399 4.972 1.00 59.22 147 LYS A CA 1
ATOM 1197 C C . LYS A 1 147 ? 1.585 10.443 6.085 1.00 59.22 147 LYS A C 1
ATOM 1199 O O . LYS A 1 147 ? 1.434 10.067 7.247 1.00 59.22 147 LYS A O 1
ATOM 1204 N N . HIS A 1 148 ? 1.624 11.731 5.748 1.00 59.28 148 HIS A N 1
ATOM 1205 C CA . HIS A 1 148 ? 1.499 12.813 6.728 1.00 59.28 148 HIS A CA 1
ATOM 1206 C C . HIS A 1 148 ? 0.081 12.891 7.324 1.00 59.28 148 HIS A C 1
ATOM 1208 O O . HIS A 1 148 ? -0.080 13.106 8.527 1.00 59.28 148 HIS A O 1
ATOM 1214 N N . SER A 1 149 ? -0.948 12.639 6.511 1.00 57.31 149 SER A N 1
ATOM 1215 C CA . SER A 1 149 ? -2.347 12.584 6.960 1.00 57.31 149 SER A CA 1
ATOM 1216 C C . SER A 1 149 ? -2.626 11.380 7.869 1.00 57.31 149 SER A C 1
ATOM 1218 O O . SER A 1 149 ? -3.261 11.535 8.910 1.00 57.31 149 SER A O 1
ATOM 1220 N N . LEU A 1 150 ? -2.070 10.204 7.549 1.00 58.16 150 LEU A N 1
ATOM 1221 C CA . LEU A 1 150 ? -2.180 9.001 8.386 1.00 58.16 150 LEU A CA 1
ATOM 1222 C C . LEU A 1 150 ? -1.495 9.165 9.748 1.00 58.16 150 LEU A C 1
ATOM 1224 O O . LEU A 1 150 ? -2.043 8.748 10.766 1.00 58.16 150 LEU A O 1
ATOM 1228 N N . GLN A 1 151 ? -0.314 9.791 9.789 1.00 58.09 151 GLN A N 1
ATOM 1229 C CA . GLN A 1 151 ? 0.366 10.068 11.057 1.00 58.09 151 GLN A CA 1
ATOM 1230 C C . GLN A 1 151 ? -0.441 11.021 11.942 1.00 58.09 151 GLN A C 1
ATOM 1232 O O . GLN A 1 151 ? -0.524 10.799 13.147 1.00 58.09 151 GLN A O 1
ATOM 1237 N N . ARG A 1 152 ? -1.090 12.036 11.360 1.00 55.22 152 ARG A N 1
ATOM 1238 C CA . ARG A 1 152 ? -1.982 12.931 12.108 1.00 55.22 152 ARG A CA 1
ATOM 1239 C C . ARG A 1 152 ? -3.223 12.215 12.645 1.00 55.22 152 ARG A C 1
ATOM 1241 O O . ARG A 1 152 ? -3.537 12.397 13.815 1.00 55.22 152 ARG A O 1
ATOM 1248 N N . GLY A 1 153 ? -3.879 11.370 11.846 1.00 54.19 153 GLY A N 1
ATOM 1249 C CA . GLY A 1 153 ? -5.048 10.600 12.295 1.00 54.19 153 GLY A CA 1
ATOM 1250 C C . GLY A 1 153 ? -4.730 9.635 13.444 1.00 54.19 153 GLY A C 1
ATOM 1251 O O . GLY A 1 153 ? -5.476 9.553 14.415 1.00 54.19 153 GLY A O 1
ATOM 1252 N N . ASN A 1 154 ? -3.568 8.974 13.395 1.00 49.69 154 ASN A N 1
ATOM 1253 C CA . ASN A 1 154 ? -3.156 8.017 14.427 1.00 49.69 154 ASN A CA 1
ATOM 1254 C C . ASN A 1 154 ? -2.811 8.699 15.770 1.00 49.69 154 ASN A C 1
ATOM 1256 O O . ASN A 1 154 ? -3.067 8.137 16.830 1.00 49.69 154 ASN A O 1
ATOM 1260 N N . VAL A 1 155 ? -2.275 9.927 15.739 1.00 55.06 155 VAL A N 1
ATOM 1261 C CA . VAL A 1 155 ? -2.024 10.741 16.948 1.00 55.06 155 VAL A CA 1
ATOM 1262 C C . VAL A 1 155 ? -3.333 11.213 17.592 1.00 55.06 155 VAL A C 1
ATOM 1264 O O . VAL A 1 155 ? -3.424 11.278 18.815 1.00 55.06 155 VAL A O 1
ATOM 1267 N N . ILE A 1 156 ? -4.360 11.511 16.792 1.00 50.84 156 ILE A N 1
ATOM 1268 C CA . ILE A 1 156 ? -5.683 11.896 17.306 1.00 50.84 156 ILE A CA 1
ATOM 1269 C C . ILE A 1 156 ? -6.372 10.683 17.951 1.00 50.84 156 ILE A C 1
ATOM 1271 O O . ILE A 1 156 ? -6.856 10.792 19.072 1.00 50.84 156 ILE A O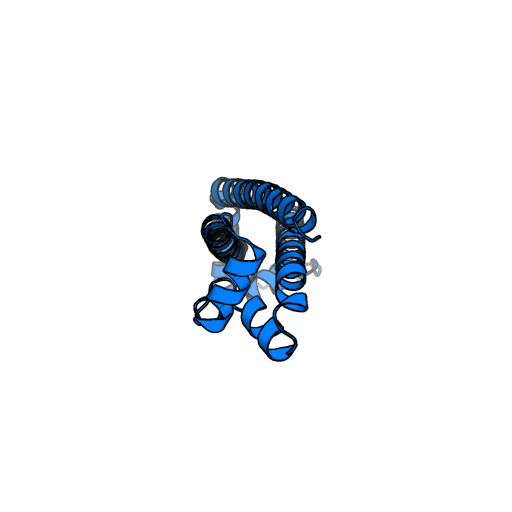 1
ATOM 1275 N N . ALA A 1 157 ? -6.318 9.508 17.316 1.00 48.78 157 ALA A N 1
ATOM 1276 C CA . ALA A 1 157 ? -6.891 8.274 17.862 1.00 48.78 157 ALA A CA 1
ATOM 1277 C C . ALA A 1 157 ? -6.210 7.796 19.165 1.00 48.78 157 ALA A C 1
ATOM 1279 O O . ALA A 1 157 ? -6.853 7.166 19.999 1.00 48.78 157 ALA A O 1
ATOM 1280 N N . GLN A 1 158 ? -4.925 8.110 19.374 1.00 49.09 158 GLN A N 1
ATOM 1281 C CA . GLN A 1 158 ? -4.208 7.804 20.623 1.00 49.09 158 GLN A CA 1
ATOM 1282 C C . GLN A 1 158 ? -4.513 8.778 21.774 1.00 49.09 158 GLN A C 1
ATOM 1284 O O . GLN A 1 158 ? -4.270 8.431 22.924 1.00 49.09 158 GLN A O 1
ATOM 1289 N N . ASN A 1 159 ? -5.066 9.963 21.491 1.00 44.34 159 ASN A N 1
ATOM 1290 C CA . ASN A 1 159 ? -5.426 10.973 22.496 1.00 44.34 159 ASN A CA 1
ATOM 1291 C C . ASN A 1 159 ? -6.908 10.927 22.920 1.00 44.34 159 ASN A C 1
ATOM 1293 O O . ASN A 1 159 ? -7.333 11.754 23.722 1.00 44.34 159 ASN A O 1
ATOM 1297 N N . ILE A 1 160 ? -7.695 9.983 22.386 1.00 44.41 160 ILE A N 1
ATOM 1298 C CA . ILE A 1 160 ? -9.119 9.777 22.721 1.00 44.41 160 ILE A CA 1
ATOM 1299 C C . ILE A 1 160 ? -9.335 8.414 23.418 1.00 44.41 160 ILE A C 1
ATOM 1301 O O . ILE A 1 160 ? -10.438 7.875 23.455 1.00 44.41 160 ILE A O 1
ATOM 1305 N N . ALA A 1 161 ? -8.281 7.833 23.994 1.00 34.91 161 ALA A N 1
ATOM 1306 C CA . ALA A 1 161 ? -8.419 6.731 24.942 1.00 34.91 161 ALA A CA 1
ATOM 1307 C C . ALA A 1 161 ? -8.399 7.308 26.374 1.00 34.91 161 ALA A C 1
ATOM 1309 O O . ALA A 1 161 ? -7.455 8.041 26.682 1.00 34.91 161 ALA A O 1
ATOM 1310 N N . PRO A 1 162 ? -9.420 7.047 27.216 1.00 44.22 162 PRO A N 1
ATOM 1311 C CA . PRO A 1 162 ? -9.400 7.418 28.632 1.00 44.22 162 PRO A CA 1
ATOM 1312 C C . PRO A 1 162 ? -8.342 6.643 29.428 1.00 44.22 162 PRO A C 1
ATOM 1314 O O . PRO A 1 162 ? -8.033 5.488 29.048 1.00 44.22 162 PRO A O 1
#

pLDDT: mean 70.57, std 12.39, range [34.91, 88.69]

Mean predicted aligned error: 13.31 Å

Organism: NCBI:txid2034170

Nearest PDB structures (foldseek):
  2fic-assembly3_B  TM=3.308E-01  e=2.093E+00  Homo sapiens
  5krw-assembly1_A  TM=2.977E-01  e=1.991E+00  Salmonella enterica subsp. enterica serovar Typhimurium str. LT2
  1jch-assembly1_A  TM=2.578E-01  e=1.406E+00  Escherichia coli str. K-12 substr. W3110
  2zdi-assembly1_B-2  TM=3.325E-01  e=7.249E+00  Pyrococcus horikoshii
  1fxk-assembly1_B  TM=3.163E-01  e=9.768E+00  Methanothermobacter thermautotrophicus

Solvent-accessible surface area (backbone atoms only — not comparable to full-atom values): 9424 Å² total; per-residue (Å²): 105,74,65,58,52,49,50,54,52,52,50,50,51,52,51,49,55,52,50,53,49,53,51,46,68,61,39,57,86,74,40,89,49,67,67,61,48,48,54,46,63,77,38,60,76,33,73,76,54,66,36,68,75,44,40,53,55,45,37,73,60,44,45,95,47,34,66,62,48,50,52,45,44,42,51,47,51,52,44,48,56,51,49,39,59,64,66,39,72,83,36,68,66,54,48,50,68,66,67,55,69,90,72,78,85,81,71,99,74,65,89,86,64,84,76,42,73,66,56,51,50,46,54,50,47,53,54,49,49,68,70,39,49,67,60,51,55,51,41,54,52,50,49,55,52,49,51,54,53,52,54,52,53,54,56,53,51,66,72,72,62,134